Protein AF-A0AAD7RZL6-F1 (afdb_monomer_lite)

Sequence (164 aa):
MNCLVDTVINSALRIVTGCLKPTPVSYLPVLAGIAPASLRRDAATLALARKAQKYDWHILHKATTAPAPPFRLKSRHPYNKVAQEMLQSIPEDLSRDAWLAASWKQMWETAGPSRILRYIQDPGDGLLPGLVRGNPSLVLNEHTSSGCLKLTPVVAAGHSYKGN

Organism: NCBI:txid143900

Secondary structure (DSSP, 8-state):
---HHHHHHHHHHHHHHT-SSPPPTTTHHHHTT---HHHHHHHHHHHHHHHHHH-TTSTTHHHHHSPPPP-S-TT---HHHHHHHHHHHS-TTS-HHHHHHHHHHHHHHHT---TTTTT-S-SSGGG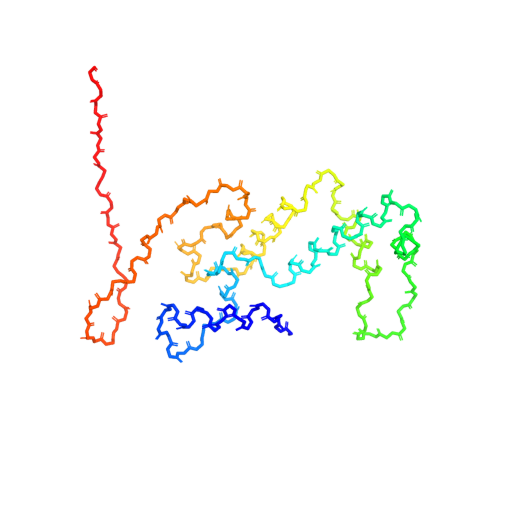SSS---S-S----------------------------

Radius of gyration: 21.59 Å; chains: 1; bounding box: 42×36×67 Å

Foldseek 3Di:
DDDPVLVVLQVVVCVVLVDPDTDDSVCSCLVVLHFDPVLVVLLVLQVVLLVLCVDVPDPCVCLQPPPHDPDPDPPDDDSNVSSNVCPVPPDPPQDSLNVSQVVRLVVVVVVDDDPCCVPPVGSSPVSDPDDPDDDPPVPPDDDDDDDDDDDDDDDDDDDDDDDD

Structure (mmCIF, N/CA/C/O backbone):
data_AF-A0AAD7RZL6-F1
#
_entry.id   AF-A0AAD7RZL6-F1
#
loop_
_atom_site.group_PDB
_atom_site.id
_atom_site.type_symbol
_atom_site.label_atom_id
_atom_site.label_alt_id
_atom_site.label_comp_id
_atom_site.label_asym_id
_atom_site.label_entity_id
_atom_site.label_seq_id
_atom_site.pdbx_PDB_ins_code
_atom_site.Cartn_x
_atom_site.Cartn_y
_atom_site.Cartn_z
_atom_site.occupancy
_atom_site.B_iso_or_equiv
_atom_site.auth_seq_id
_atom_site.auth_comp_id
_atom_site.auth_asym_id
_atom_site.auth_atom_id
_atom_site.pdbx_PDB_model_num
ATOM 1 N N . MET A 1 1 ? -14.435 -6.475 -2.072 1.00 45.94 1 MET A N 1
ATOM 2 C CA . MET A 1 1 ? -13.467 -7.589 -1.936 1.00 45.94 1 MET A CA 1
ATOM 3 C C . MET A 1 1 ? -12.627 -7.357 -0.689 1.00 45.94 1 MET A C 1
ATOM 5 O O . MET A 1 1 ? -11.703 -6.548 -0.729 1.00 45.94 1 MET A O 1
ATOM 9 N N . ASN A 1 2 ? -12.975 -8.022 0.412 1.00 57.00 2 ASN A N 1
ATOM 10 C CA . ASN A 1 2 ? -12.218 -7.953 1.666 1.00 57.00 2 ASN A CA 1
ATOM 11 C C . ASN A 1 2 ? -10.953 -8.799 1.515 1.00 57.00 2 ASN A C 1
ATOM 13 O O . ASN A 1 2 ? -11.018 -9.877 0.922 1.00 57.00 2 ASN A O 1
ATOM 17 N N . CYS A 1 3 ? -9.799 -8.318 1.976 1.00 64.62 3 CYS A N 1
ATOM 18 C CA . CYS A 1 3 ? -8.605 -9.157 1.948 1.00 64.62 3 CYS A CA 1
ATOM 19 C C . CYS A 1 3 ? -8.624 -10.132 3.137 1.00 64.62 3 CYS A C 1
ATOM 21 O O . CYS A 1 3 ? -9.212 -9.831 4.174 1.00 64.62 3 CYS A O 1
ATOM 23 N N . LEU A 1 4 ? -7.995 -11.304 2.998 1.00 76.56 4 LEU A N 1
ATOM 24 C CA . LEU A 1 4 ? -7.967 -12.334 4.052 1.00 76.56 4 LEU A CA 1
ATOM 25 C C . LEU A 1 4 ? -7.409 -11.795 5.382 1.00 76.56 4 LEU A C 1
ATOM 27 O O . LEU A 1 4 ? -7.852 -12.177 6.463 1.00 76.56 4 LEU A O 1
ATOM 31 N N . VAL A 1 5 ? -6.489 -10.833 5.299 1.00 79.31 5 VAL A N 1
ATOM 32 C CA . VAL A 1 5 ? -5.948 -10.122 6.461 1.00 79.31 5 VAL A CA 1
ATOM 33 C C . VAL A 1 5 ? -7.057 -9.377 7.219 1.00 79.31 5 VAL A C 1
ATOM 35 O O . VAL A 1 5 ? -7.132 -9.491 8.437 1.00 79.31 5 VAL A O 1
ATOM 38 N N . ASP A 1 6 ? -7.985 -8.712 6.523 1.00 79.62 6 ASP A N 1
ATOM 39 C CA . ASP A 1 6 ? -9.083 -7.974 7.166 1.00 79.62 6 ASP A CA 1
ATOM 40 C C . ASP A 1 6 ? -10.047 -8.922 7.898 1.00 79.62 6 ASP A C 1
ATOM 42 O O . ASP A 1 6 ? -10.574 -8.580 8.954 1.00 79.62 6 ASP A O 1
ATOM 46 N N . THR A 1 7 ? -10.267 -10.136 7.376 1.00 82.50 7 THR A N 1
ATOM 47 C CA . THR A 1 7 ? -11.137 -11.130 8.033 1.00 82.50 7 THR A CA 1
ATOM 48 C C . THR A 1 7 ? -10.537 -11.673 9.327 1.00 82.50 7 THR A C 1
ATOM 50 O O . THR A 1 7 ? -11.252 -11.843 10.319 1.00 82.50 7 THR A O 1
ATOM 53 N N . VAL A 1 8 ? -9.219 -11.893 9.338 1.00 85.69 8 VAL A N 1
ATOM 54 C CA . VAL A 1 8 ? -8.495 -12.333 10.534 1.00 85.69 8 VAL A CA 1
ATOM 55 C C . VAL A 1 8 ? -8.464 -11.210 11.565 1.00 85.69 8 VAL A C 1
ATOM 57 O O . VAL A 1 8 ? -8.793 -11.448 12.723 1.00 85.69 8 VAL A O 1
ATOM 60 N N . ILE A 1 9 ? -8.175 -9.976 11.142 1.00 83.88 9 ILE A N 1
ATOM 61 C CA . ILE A 1 9 ? -8.173 -8.813 12.036 1.00 83.88 9 ILE A CA 1
ATOM 62 C C . ILE A 1 9 ? -9.561 -8.577 12.639 1.00 83.88 9 ILE A C 1
ATOM 64 O O . ILE A 1 9 ? -9.659 -8.335 13.837 1.00 83.88 9 ILE A O 1
ATOM 68 N N . ASN A 1 10 ? -10.641 -8.685 11.859 1.00 84.12 10 ASN A N 1
ATOM 69 C CA . ASN A 1 10 ? -11.999 -8.550 12.396 1.00 84.12 10 ASN A CA 1
ATOM 70 C C . ASN A 1 10 ? -12.255 -9.578 13.509 1.00 84.12 10 ASN A C 1
ATOM 72 O O . ASN A 1 10 ? -12.767 -9.245 14.574 1.00 84.12 10 ASN A O 1
ATOM 76 N N . SER A 1 11 ? -11.854 -10.828 13.274 1.00 84.06 11 SER A N 1
ATOM 77 C CA . SER A 1 11 ? -12.012 -11.912 14.246 1.00 84.06 11 SER A CA 1
ATOM 78 C C . SER A 1 11 ? -11.179 -11.664 15.507 1.00 84.06 11 SER A C 1
ATOM 80 O O . SER A 1 11 ? -11.700 -11.784 16.612 1.00 84.06 11 SER A O 1
ATOM 82 N N . ALA A 1 12 ? -9.922 -11.239 15.351 1.00 85.19 12 ALA A N 1
ATOM 83 C CA . ALA A 1 12 ? -9.037 -10.905 16.463 1.00 85.19 12 ALA A CA 1
ATOM 84 C C . ALA A 1 12 ? -9.573 -9.728 17.292 1.00 85.19 12 ALA A C 1
ATOM 86 O O . ALA A 1 12 ? -9.656 -9.820 18.514 1.00 85.19 12 ALA A O 1
ATOM 87 N N . LEU A 1 13 ? -10.013 -8.650 16.637 1.00 81.50 13 LEU A N 1
ATOM 88 C CA . LEU A 1 13 ? -10.580 -7.488 17.318 1.00 81.50 13 LEU A CA 1
ATOM 89 C C . LEU A 1 13 ? -11.842 -7.853 18.099 1.00 81.50 13 LEU A C 1
ATOM 91 O O . LEU A 1 13 ? -12.004 -7.369 19.210 1.00 81.50 13 LEU A O 1
ATOM 95 N N . ARG A 1 14 ? -12.706 -8.730 17.572 1.00 82.69 14 ARG A N 1
ATOM 96 C CA . ARG A 1 14 ? -13.891 -9.207 18.308 1.00 82.69 14 ARG A CA 1
ATOM 97 C C . ARG A 1 14 ? -13.531 -9.957 19.586 1.00 82.69 14 ARG A C 1
ATOM 99 O O . ARG A 1 14 ? -14.228 -9.786 20.580 1.00 82.69 14 ARG A O 1
ATOM 106 N N . ILE A 1 15 ? -12.473 -10.769 19.552 1.00 83.75 15 ILE A N 1
ATOM 107 C CA . ILE A 1 15 ? -11.984 -11.493 20.732 1.00 83.75 15 ILE A CA 1
ATOM 108 C C . ILE A 1 15 ? -11.458 -10.494 21.766 1.00 83.75 15 ILE A C 1
ATOM 110 O O . ILE A 1 15 ? -11.881 -10.534 22.914 1.00 83.75 15 ILE A O 1
ATOM 114 N N . VAL A 1 16 ? -10.594 -9.563 21.348 1.00 81.81 16 VAL A N 1
ATOM 115 C CA . VAL A 1 16 ? -9.961 -8.587 22.250 1.00 81.81 16 VAL A CA 1
ATOM 116 C C . VAL A 1 16 ? -10.983 -7.643 22.884 1.00 81.81 16 VAL A C 1
ATOM 118 O O . VAL A 1 16 ? -10.888 -7.339 24.066 1.00 81.81 16 VAL A O 1
ATOM 121 N N . THR A 1 17 ? -11.971 -7.172 22.123 1.00 78.44 17 THR A N 1
ATOM 122 C CA . THR A 1 17 ? -12.956 -6.202 22.625 1.00 78.44 17 THR A CA 1
ATOM 123 C C . THR A 1 17 ? -14.192 -6.845 23.251 1.00 78.44 17 THR A C 1
ATOM 125 O O . THR A 1 17 ? -15.087 -6.122 23.688 1.00 78.44 17 THR A O 1
ATOM 128 N N . GLY A 1 18 ? -14.305 -8.180 23.239 1.00 79.44 18 GLY A N 1
ATOM 129 C CA . GLY A 1 18 ? -15.506 -8.895 23.683 1.00 79.44 18 GLY A CA 1
ATOM 130 C C . GLY A 1 18 ? -16.775 -8.531 22.896 1.00 79.44 18 GLY A C 1
ATOM 131 O O . GLY A 1 18 ? -17.893 -8.712 23.381 1.00 79.44 18 GLY A O 1
ATOM 132 N N . CYS A 1 19 ? -16.640 -7.967 21.690 1.00 73.56 19 CYS A N 1
ATOM 133 C CA . CYS A 1 19 ? -17.780 -7.449 20.941 1.00 73.56 19 CYS A CA 1
ATOM 134 C C . CYS A 1 19 ? -18.608 -8.576 20.304 1.00 73.56 19 CYS A C 1
ATOM 136 O O . CYS A 1 19 ? -18.180 -9.261 19.370 1.00 73.56 19 CYS A O 1
ATOM 138 N N . LEU A 1 20 ? -19.867 -8.687 20.741 1.00 67.00 20 LEU A N 1
ATOM 139 C CA . LEU A 1 20 ? -20.870 -9.568 20.130 1.00 67.00 20 LEU A CA 1
ATOM 140 C C . LEU A 1 20 ? -21.163 -9.185 18.668 1.00 67.00 20 LEU A C 1
ATOM 142 O O . LEU A 1 20 ? -21.378 -10.065 17.832 1.00 67.00 20 LEU A O 1
ATOM 146 N N . LYS A 1 21 ? -21.130 -7.885 18.340 1.00 71.31 21 LYS A N 1
ATOM 147 C CA . LYS A 1 21 ? -21.339 -7.368 16.978 1.00 71.31 21 LYS A CA 1
ATOM 148 C C . LYS A 1 21 ? -20.008 -7.204 16.232 1.00 71.31 21 LYS A C 1
ATOM 150 O O . LYS A 1 21 ? -19.035 -6.759 16.837 1.00 71.31 21 LYS A O 1
ATOM 155 N N . PRO A 1 22 ? -19.957 -7.533 14.927 1.00 68.94 22 PRO A N 1
ATOM 156 C CA . PRO A 1 22 ? -18.760 -7.320 14.123 1.00 68.94 22 PRO A CA 1
ATOM 157 C C . PRO A 1 22 ? -18.425 -5.828 14.044 1.00 68.94 22 PRO A C 1
ATOM 159 O O . PRO A 1 22 ? -19.324 -4.987 13.948 1.00 68.94 22 PRO A O 1
ATOM 162 N N . THR A 1 23 ? -17.134 -5.500 14.078 1.00 71.56 23 THR A N 1
ATOM 163 C CA . THR A 1 23 ? -16.682 -4.118 13.916 1.00 71.56 23 THR A CA 1
ATOM 164 C C . THR A 1 23 ? -16.982 -3.637 12.490 1.00 71.56 23 THR A C 1
ATOM 166 O O . THR A 1 23 ? -16.882 -4.418 11.536 1.00 71.56 23 THR A O 1
ATOM 169 N N . PRO A 1 24 ? -17.376 -2.363 12.299 1.00 76.06 24 PRO A N 1
ATOM 170 C CA . PRO A 1 24 ? -17.578 -1.814 10.965 1.00 76.06 24 PRO A CA 1
ATOM 171 C C . PRO A 1 24 ? -16.288 -1.916 10.146 1.00 76.06 24 PRO A C 1
ATOM 173 O O . PRO A 1 24 ? -15.240 -1.414 10.555 1.00 76.06 24 PRO A O 1
ATOM 176 N N . VAL A 1 25 ? -16.370 -2.543 8.970 1.00 75.94 25 VAL A N 1
ATOM 177 C CA . VAL A 1 25 ? -15.205 -2.844 8.114 1.00 75.94 25 VAL A CA 1
ATOM 178 C C . VAL A 1 25 ? -14.442 -1.578 7.706 1.00 75.94 25 VAL A C 1
ATOM 180 O O . VAL A 1 25 ? -13.229 -1.619 7.540 1.00 75.94 25 VAL A O 1
ATOM 183 N N . SER A 1 26 ? -15.125 -0.435 7.606 1.00 76.38 26 SER A N 1
ATOM 184 C CA . SER A 1 26 ? -14.517 0.861 7.283 1.00 76.38 26 SER A CA 1
ATOM 185 C C . SER A 1 26 ? -13.525 1.360 8.338 1.00 76.38 26 SER A C 1
ATOM 187 O O . SER A 1 26 ? -12.601 2.091 8.000 1.00 76.38 26 SER A O 1
ATOM 189 N N . TYR A 1 27 ? -13.700 0.981 9.606 1.00 78.00 27 TYR A N 1
ATOM 190 C CA . TYR A 1 27 ? -12.858 1.445 10.716 1.00 78.00 27 TYR A CA 1
ATOM 191 C C . TYR A 1 27 ? -11.780 0.448 11.112 1.00 78.00 27 TYR A C 1
ATOM 193 O O . TYR A 1 27 ? -10.839 0.796 11.818 1.00 78.00 27 TYR A O 1
ATOM 201 N N . LEU A 1 28 ? -11.899 -0.782 10.627 1.00 79.94 28 LEU A N 1
ATOM 202 C CA . LEU A 1 28 ? -11.003 -1.876 10.948 1.00 79.94 28 LEU A CA 1
ATOM 203 C C . LEU A 1 28 ? -9.522 -1.554 10.649 1.00 79.94 28 LEU A C 1
ATOM 205 O O . LEU A 1 28 ? -8.711 -1.782 11.544 1.00 79.94 28 LEU A O 1
ATOM 209 N N . PRO A 1 29 ? -9.143 -0.964 9.493 1.00 81.19 29 PRO A N 1
ATOM 210 C CA . PRO A 1 29 ? -7.741 -0.630 9.221 1.00 81.19 29 PRO A CA 1
ATOM 211 C C . PRO A 1 29 ? -7.174 0.371 10.237 1.00 81.19 29 PRO A C 1
ATOM 213 O O . PRO A 1 29 ? -6.074 0.202 10.752 1.00 81.19 29 PRO A O 1
ATOM 216 N N . VAL A 1 30 ? -7.973 1.376 10.594 1.00 82.88 30 VAL A N 1
ATOM 217 C CA . VAL A 1 30 ? -7.578 2.452 11.510 1.00 82.88 30 VAL A CA 1
ATOM 218 C C . VAL A 1 30 ? -7.442 1.947 12.942 1.00 82.88 30 VAL A C 1
ATOM 220 O O . VAL A 1 30 ? -6.463 2.259 13.608 1.00 82.88 30 VAL A O 1
ATOM 223 N N . LEU A 1 31 ? -8.377 1.112 13.402 1.00 80.00 31 LEU A N 1
ATOM 224 C CA . LEU A 1 31 ? -8.305 0.500 14.732 1.00 80.00 31 LEU A CA 1
ATOM 225 C C . LEU A 1 31 ? -7.149 -0.499 14.857 1.00 80.00 31 LEU A C 1
ATOM 227 O O . LEU A 1 31 ? -6.602 -0.668 15.940 1.00 80.00 31 LEU A O 1
ATOM 231 N N . ALA A 1 32 ? -6.787 -1.162 13.760 1.00 79.94 32 ALA A N 1
ATOM 232 C CA . ALA A 1 32 ? -5.670 -2.097 13.723 1.00 79.94 32 ALA A CA 1
ATOM 233 C C . ALA A 1 32 ? -4.308 -1.417 13.506 1.00 79.94 32 ALA A C 1
ATOM 235 O O . ALA A 1 32 ? -3.290 -2.100 13.574 1.00 79.94 32 ALA A O 1
ATOM 236 N N . GLY A 1 33 ? -4.275 -0.113 13.204 1.00 81.25 33 GLY A N 1
ATOM 237 C CA . GLY A 1 33 ? -3.042 0.592 12.839 1.00 81.25 33 GLY A CA 1
ATOM 238 C C . GLY A 1 33 ? -2.423 0.099 11.526 1.00 81.25 33 GLY A C 1
ATOM 239 O O . GLY A 1 33 ? -1.217 0.195 11.330 1.00 81.25 33 GLY A O 1
ATOM 240 N N . ILE A 1 34 ? -3.232 -0.460 10.621 1.00 84.75 34 ILE A N 1
ATOM 241 C CA . ILE A 1 34 ? -2.776 -1.011 9.340 1.00 84.75 34 ILE A CA 1
ATOM 242 C C . ILE A 1 34 ? -3.442 -0.247 8.199 1.00 84.75 34 ILE A C 1
ATOM 244 O O . ILE A 1 34 ? -4.653 -0.033 8.204 1.00 84.75 34 ILE A O 1
ATOM 248 N N . ALA A 1 35 ? -2.670 0.098 7.167 1.00 86.62 35 ALA A N 1
ATOM 249 C CA . ALA A 1 35 ? -3.210 0.781 5.999 1.00 86.62 35 ALA A CA 1
ATOM 250 C C . ALA A 1 35 ? -4.343 -0.027 5.314 1.00 86.62 35 ALA A C 1
ATOM 252 O O . ALA A 1 35 ? -4.311 -1.268 5.278 1.00 86.62 35 ALA A O 1
ATOM 253 N N . PRO A 1 36 ? -5.340 0.649 4.713 1.00 88.00 36 PRO A N 1
ATOM 254 C CA . PRO A 1 36 ? -6.400 0.020 3.937 1.00 88.00 36 PRO A CA 1
ATOM 255 C C . PRO A 1 36 ? -5.882 -0.973 2.892 1.00 88.00 36 PRO A C 1
ATOM 257 O O . PRO A 1 36 ? -4.808 -0.809 2.311 1.00 88.00 36 PRO A O 1
ATOM 260 N N . ALA A 1 37 ? -6.672 -2.013 2.617 1.00 87.12 37 ALA A N 1
ATOM 261 C CA . ALA A 1 37 ? -6.273 -3.091 1.714 1.00 87.12 37 ALA A CA 1
ATOM 262 C C . ALA A 1 37 ? -5.947 -2.619 0.286 1.00 87.12 37 ALA A C 1
ATOM 264 O O . ALA A 1 37 ? -5.094 -3.222 -0.359 1.00 87.12 37 ALA A O 1
ATOM 265 N N . SER A 1 38 ? -6.606 -1.567 -0.212 1.00 88.19 38 SER A N 1
ATOM 266 C CA . SER A 1 38 ? -6.267 -0.935 -1.496 1.00 88.19 38 SER A CA 1
ATOM 267 C C . SER A 1 38 ? -4.844 -0.381 -1.468 1.00 88.19 38 SER A C 1
ATOM 269 O O . SER A 1 38 ? -3.994 -0.875 -2.200 1.00 88.19 38 SER A O 1
ATOM 271 N N . LEU A 1 39 ? -4.557 0.519 -0.526 1.00 89.69 39 LEU A N 1
ATOM 272 C CA . LEU A 1 39 ? -3.249 1.160 -0.387 1.00 89.69 39 LEU A CA 1
ATOM 273 C C . LEU A 1 39 ? -2.114 0.156 -0.151 1.00 89.69 39 LEU A C 1
ATOM 275 O O . LEU A 1 39 ? -1.016 0.323 -0.674 1.00 89.69 39 LEU A O 1
ATOM 279 N N . ARG A 1 40 ? -2.370 -0.939 0.577 1.00 89.31 40 ARG A N 1
ATOM 280 C CA . ARG A 1 40 ? -1.382 -2.020 0.742 1.00 89.31 40 ARG A CA 1
ATOM 281 C C . ARG A 1 40 ? -1.056 -2.738 -0.568 1.00 89.31 40 ARG A C 1
ATOM 283 O O . ARG A 1 40 ? 0.108 -3.050 -0.812 1.00 89.31 40 ARG A O 1
ATOM 290 N N . ARG A 1 41 ? -2.063 -3.024 -1.401 1.00 89.94 41 ARG A N 1
ATOM 291 C CA . ARG A 1 41 ? -1.845 -3.638 -2.725 1.00 89.94 41 ARG A CA 1
ATOM 292 C C . ARG A 1 41 ? -1.085 -2.689 -3.637 1.00 89.94 41 ARG A C 1
ATOM 294 O O . ARG A 1 41 ? -0.185 -3.124 -4.348 1.00 89.94 41 ARG A O 1
ATOM 301 N N . ASP A 1 42 ? -1.409 -1.412 -3.558 1.00 91.31 42 ASP A N 1
ATOM 302 C CA . ASP A 1 42 ? -0.777 -0.356 -4.331 1.00 91.31 42 ASP A CA 1
ATOM 303 C C . ASP A 1 42 ? 0.701 -0.190 -3.944 1.00 91.31 42 ASP A C 1
ATOM 305 O O . ASP A 1 42 ? 1.577 -0.249 -4.804 1.00 91.31 42 ASP A O 1
ATOM 309 N N . ALA A 1 43 ? 1.015 -0.153 -2.646 1.00 90.81 43 ALA A N 1
ATOM 310 C CA . ALA A 1 43 ? 2.396 -0.123 -2.157 1.00 90.81 43 ALA A CA 1
ATOM 311 C C . ALA A 1 43 ? 3.208 -1.361 -2.580 1.00 90.81 43 ALA A C 1
ATOM 313 O O . ALA A 1 43 ? 4.383 -1.246 -2.936 1.00 90.81 43 ALA A O 1
ATOM 314 N N . ALA A 1 44 ? 2.597 -2.551 -2.558 1.00 91.12 44 ALA A N 1
ATOM 315 C CA . ALA A 1 44 ? 3.238 -3.775 -3.037 1.00 91.12 44 ALA A CA 1
ATOM 316 C C . ALA A 1 44 ? 3.476 -3.738 -4.557 1.00 91.12 44 ALA A C 1
ATOM 318 O O . ALA A 1 44 ? 4.538 -4.146 -5.028 1.00 91.12 44 ALA A O 1
ATOM 319 N N . THR A 1 45 ? 2.511 -3.208 -5.311 1.00 92.06 45 THR A N 1
ATOM 320 C CA . THR A 1 45 ? 2.593 -3.020 -6.766 1.00 92.06 45 THR A CA 1
ATOM 321 C C . THR A 1 45 ? 3.725 -2.064 -7.118 1.00 92.06 45 THR A C 1
ATOM 323 O O . THR A 1 45 ? 4.538 -2.396 -7.976 1.00 92.06 45 THR A O 1
ATOM 326 N N . LEU A 1 46 ? 3.842 -0.941 -6.407 1.00 92.25 46 LEU A N 1
ATOM 327 C CA . LEU A 1 46 ? 4.919 0.035 -6.550 1.00 92.25 46 LEU A CA 1
ATOM 328 C C . LEU A 1 46 ? 6.290 -0.586 -6.273 1.00 92.25 46 LEU A C 1
ATOM 330 O O . LEU A 1 46 ? 7.208 -0.438 -7.079 1.00 92.25 46 LEU A O 1
ATOM 334 N N . ALA A 1 47 ? 6.440 -1.315 -5.164 1.00 91.69 47 ALA A N 1
ATOM 335 C CA . ALA A 1 47 ? 7.707 -1.960 -4.819 1.00 91.69 47 ALA A CA 1
ATOM 336 C C . ALA A 1 47 ? 8.139 -2.971 -5.894 1.00 91.69 47 ALA A C 1
ATOM 338 O O . ALA A 1 47 ? 9.302 -3.011 -6.304 1.00 91.69 47 ALA A O 1
ATOM 339 N N . LEU A 1 48 ? 7.186 -3.764 -6.382 1.00 92.50 48 LEU A N 1
ATOM 340 C CA . LEU A 1 48 ? 7.414 -4.738 -7.440 1.00 92.50 48 LEU A CA 1
ATOM 341 C C . LEU A 1 48 ? 7.691 -4.060 -8.792 1.00 92.50 48 LEU A C 1
ATOM 343 O O . LEU A 1 48 ? 8.577 -4.512 -9.512 1.00 92.50 48 LEU A O 1
ATOM 347 N N . ALA A 1 49 ? 7.015 -2.952 -9.108 1.00 92.31 49 ALA A N 1
ATOM 348 C CA . ALA A 1 49 ? 7.239 -2.165 -10.320 1.00 92.31 49 ALA A CA 1
ATOM 349 C C . ALA A 1 49 ? 8.636 -1.538 -10.349 1.00 92.31 49 ALA A C 1
ATOM 351 O O . ALA A 1 49 ? 9.359 -1.730 -11.322 1.00 92.31 49 ALA A O 1
ATOM 352 N N . ARG A 1 50 ? 9.063 -0.890 -9.258 1.00 91.75 50 ARG A N 1
ATOM 353 C CA . ARG A 1 50 ? 10.418 -0.326 -9.137 1.00 91.75 50 ARG A CA 1
ATOM 354 C C . ARG A 1 50 ? 11.495 -1.400 -9.251 1.00 91.75 50 ARG A C 1
ATOM 356 O O . ARG A 1 50 ? 12.501 -1.208 -9.927 1.00 91.75 50 ARG A O 1
ATOM 363 N N . LYS A 1 51 ? 11.280 -2.567 -8.631 1.00 91.56 51 LYS A N 1
ATOM 364 C CA . LYS A 1 51 ? 12.200 -3.705 -8.766 1.00 91.56 51 LYS A CA 1
ATOM 365 C C . LYS A 1 51 ? 12.253 -4.216 -10.208 1.00 91.56 51 LYS A C 1
ATOM 367 O O . LYS A 1 51 ? 13.337 -4.498 -10.702 1.00 91.56 51 LYS A O 1
ATOM 372 N N . ALA A 1 52 ? 11.106 -4.323 -10.873 1.00 92.25 52 ALA A N 1
ATOM 373 C CA . ALA A 1 52 ? 11.034 -4.757 -12.262 1.00 92.25 52 ALA A CA 1
ATOM 374 C C . ALA A 1 52 ? 11.704 -3.761 -13.221 1.00 92.25 52 ALA A C 1
ATOM 376 O O . ALA A 1 52 ? 12.357 -4.208 -14.150 1.00 92.25 52 ALA A O 1
ATOM 377 N N . GLN A 1 53 ? 11.576 -2.453 -12.978 1.00 90.38 53 GLN A N 1
ATOM 378 C CA . GLN A 1 53 ? 12.209 -1.389 -13.769 1.00 90.38 53 GLN A CA 1
ATOM 379 C C . GLN A 1 53 ? 13.729 -1.334 -13.564 1.00 90.38 53 GLN A C 1
ATOM 381 O O . GLN A 1 53 ? 14.468 -1.063 -14.499 1.00 90.38 53 GLN A O 1
ATOM 386 N N . LYS A 1 54 ? 14.207 -1.611 -12.344 1.00 90.94 54 LYS A N 1
ATOM 387 C CA . LYS A 1 54 ? 15.637 -1.566 -12.011 1.00 90.94 54 LYS A CA 1
ATOM 388 C C . LYS A 1 54 ? 16.450 -2.705 -12.636 1.00 90.94 54 LYS A C 1
ATOM 390 O O . LYS A 1 54 ? 17.655 -2.557 -12.823 1.00 90.94 54 LYS A O 1
ATOM 395 N N . TYR A 1 55 ? 15.831 -3.861 -12.875 1.00 92.69 55 TYR A N 1
ATOM 396 C CA . TYR A 1 55 ? 16.530 -5.073 -13.297 1.00 92.69 55 TYR A CA 1
ATOM 397 C C . TYR A 1 55 ? 15.993 -5.597 -14.629 1.00 92.69 55 TYR A C 1
ATOM 399 O O . TYR A 1 55 ? 14.927 -6.210 -14.670 1.00 92.69 55 TYR A O 1
ATOM 407 N N . ASP A 1 56 ? 16.794 -5.477 -15.687 1.00 89.94 56 ASP A N 1
ATOM 408 C CA . ASP A 1 56 ? 16.419 -5.920 -17.038 1.00 89.94 56 ASP A CA 1
ATOM 409 C C . ASP A 1 56 ? 16.105 -7.420 -17.142 1.00 89.94 56 ASP A C 1
ATOM 411 O O . ASP A 1 56 ? 15.300 -7.842 -17.976 1.00 89.94 56 ASP A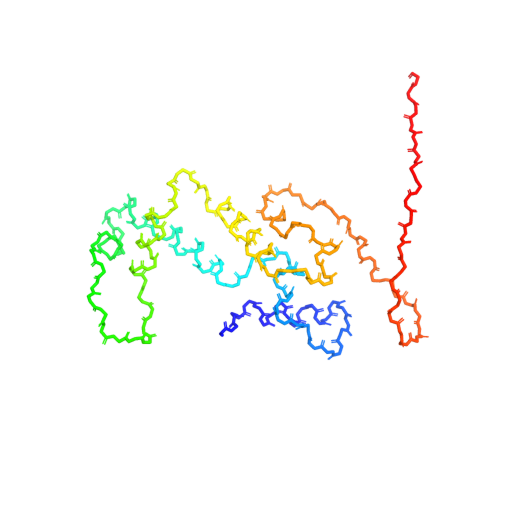 O 1
ATOM 415 N N . TRP A 1 57 ? 16.725 -8.236 -16.284 1.00 92.06 57 TRP A N 1
ATOM 416 C CA . TRP A 1 57 ? 16.513 -9.685 -16.220 1.00 92.06 57 TRP A CA 1
ATOM 417 C C . TRP A 1 57 ? 15.209 -10.077 -15.513 1.00 92.06 57 TRP A C 1
ATOM 419 O O . TRP A 1 57 ? 14.821 -11.247 -15.528 1.00 92.06 57 TRP A O 1
ATOM 429 N N . HIS A 1 58 ? 14.523 -9.132 -14.867 1.00 92.69 58 HIS A N 1
ATOM 430 C CA . HIS A 1 58 ? 13.291 -9.422 -14.152 1.00 92.69 58 HIS A CA 1
ATOM 431 C C . HIS A 1 58 ? 12.187 -9.830 -15.136 1.00 92.69 58 HIS A C 1
ATOM 433 O O . HIS A 1 58 ? 11.951 -9.164 -16.141 1.00 92.69 58 HIS A O 1
ATOM 439 N N . ILE A 1 59 ? 11.441 -10.892 -14.816 1.00 91.69 59 ILE A N 1
ATOM 440 C CA . ILE A 1 59 ? 10.384 -11.448 -15.687 1.00 91.69 59 ILE A CA 1
ATOM 441 C C . ILE A 1 59 ? 9.358 -10.376 -16.087 1.00 91.69 59 ILE A C 1
ATOM 443 O O . ILE A 1 59 ? 8.842 -10.368 -17.203 1.00 91.69 59 ILE A O 1
ATOM 447 N N . LEU A 1 60 ? 9.085 -9.444 -15.173 1.00 91.50 60 LEU A N 1
ATOM 448 C CA . LEU A 1 60 ? 8.120 -8.368 -15.385 1.00 91.50 60 LEU A CA 1
ATOM 449 C C . LEU A 1 60 ? 8.718 -7.105 -16.011 1.00 91.50 60 LEU A C 1
ATOM 451 O O . LEU A 1 60 ? 7.954 -6.195 -16.296 1.00 91.50 60 LEU A O 1
ATOM 455 N N . HIS A 1 61 ? 10.028 -7.036 -16.276 1.00 91.69 61 HIS A N 1
ATOM 456 C CA . HIS A 1 61 ? 10.661 -5.836 -16.834 1.00 91.69 61 HIS A CA 1
ATOM 457 C C . HIS A 1 61 ? 9.978 -5.398 -18.137 1.00 91.69 61 HIS A C 1
ATOM 459 O O . HIS A 1 61 ? 9.485 -4.279 -18.246 1.00 91.69 61 HIS A O 1
ATOM 465 N N . LYS A 1 62 ? 9.803 -6.327 -19.086 1.00 88.56 62 LYS A N 1
ATOM 466 C CA . LYS A 1 62 ? 9.091 -6.046 -20.344 1.00 88.56 62 LYS A CA 1
ATOM 467 C C . LYS A 1 62 ? 7.636 -5.633 -20.121 1.00 88.56 62 LYS A C 1
ATOM 469 O O . LYS A 1 62 ? 7.133 -4.793 -20.851 1.00 88.56 62 LYS A O 1
ATOM 474 N N . ALA A 1 63 ? 6.959 -6.221 -19.137 1.00 86.50 63 ALA A N 1
ATOM 475 C CA . ALA A 1 63 ? 5.558 -5.923 -18.848 1.00 86.50 63 ALA A CA 1
ATOM 476 C C . ALA A 1 63 ? 5.374 -4.539 -18.199 1.00 86.50 63 ALA A C 1
ATOM 478 O O . ALA A 1 63 ? 4.366 -3.882 -18.446 1.00 86.50 63 ALA A O 1
ATOM 479 N N . THR A 1 64 ? 6.346 -4.096 -17.401 1.00 88.00 64 THR A N 1
ATOM 480 C CA . THR A 1 64 ? 6.350 -2.785 -16.744 1.00 88.00 64 THR A CA 1
ATOM 481 C C . THR A 1 64 ? 6.787 -1.675 -17.703 1.00 88.00 64 THR A C 1
ATOM 483 O O . THR A 1 64 ? 6.149 -0.625 -17.746 1.00 88.00 64 THR A O 1
ATOM 486 N N . THR A 1 65 ? 7.827 -1.912 -18.507 1.00 86.00 65 THR A N 1
ATOM 487 C CA . THR A 1 65 ? 8.433 -0.896 -19.385 1.00 86.00 65 THR A CA 1
ATOM 488 C C . THR A 1 65 ? 7.701 -0.743 -20.723 1.00 86.00 65 THR A C 1
ATOM 490 O O . THR A 1 65 ? 7.621 0.362 -21.255 1.00 86.00 65 THR A O 1
ATOM 493 N N . ALA A 1 66 ? 7.143 -1.820 -21.290 1.00 86.12 66 ALA A N 1
ATOM 494 C CA . ALA A 1 66 ? 6.421 -1.738 -22.562 1.00 86.12 66 ALA A CA 1
ATOM 495 C C . ALA A 1 66 ? 5.014 -1.146 -22.372 1.00 86.12 66 ALA A C 1
ATOM 497 O O . ALA A 1 66 ? 4.353 -1.476 -21.385 1.00 86.12 66 ALA A O 1
ATOM 498 N N . PRO A 1 67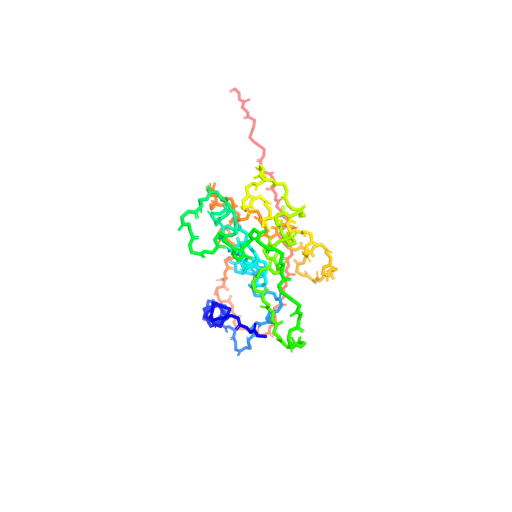 ? 4.505 -0.335 -23.319 1.00 81.25 67 PRO A N 1
ATOM 499 C CA . PRO A 1 67 ? 3.188 0.286 -23.199 1.00 81.25 67 PRO A CA 1
ATOM 500 C C . PRO A 1 67 ? 2.095 -0.760 -22.961 1.00 81.25 67 PRO A C 1
ATOM 502 O O . PRO A 1 67 ? 2.105 -1.843 -23.557 1.00 81.25 67 PRO A O 1
ATOM 505 N N . ALA A 1 68 ? 1.154 -0.441 -22.068 1.00 78.38 68 ALA A N 1
ATOM 506 C CA . ALA A 1 68 ? 0.068 -1.349 -21.732 1.00 78.38 68 ALA A CA 1
ATOM 507 C C . ALA A 1 68 ? -0.706 -1.780 -22.998 1.00 78.38 68 ALA A C 1
ATOM 509 O O . ALA A 1 68 ? -1.078 -0.933 -23.815 1.00 78.38 68 ALA A O 1
ATOM 510 N N . PRO A 1 69 ? -0.978 -3.087 -23.178 1.00 77.19 69 PRO A N 1
ATOM 511 C CA . PRO A 1 69 ? -1.731 -3.562 -24.330 1.00 77.19 69 PRO A CA 1
ATOM 512 C C . PRO A 1 69 ? -3.165 -3.006 -24.309 1.00 77.19 69 PRO A C 1
ATOM 514 O O . PRO A 1 69 ? -3.719 -2.780 -23.226 1.00 77.19 69 PRO A O 1
ATOM 517 N N . PRO A 1 70 ? -3.805 -2.832 -25.481 1.00 76.62 70 PRO A N 1
ATOM 518 C CA . PRO A 1 70 ? -5.172 -2.332 -25.554 1.00 76.62 70 PRO A CA 1
ATOM 519 C C . PRO A 1 70 ? -6.128 -3.229 -24.756 1.00 76.62 70 PRO A C 1
ATOM 521 O O . PRO A 1 70 ? -6.026 -4.462 -24.775 1.00 76.62 70 PRO A O 1
ATOM 524 N N . PHE A 1 71 ? -7.049 -2.594 -24.026 1.00 70.94 71 PHE A N 1
ATOM 525 C CA . PHE A 1 71 ? -7.987 -3.265 -23.126 1.00 70.94 71 PHE A CA 1
ATOM 526 C C . PHE A 1 71 ? -8.788 -4.338 -23.863 1.00 70.94 71 PHE A C 1
ATOM 528 O O . PHE A 1 71 ? -9.613 -4.035 -24.719 1.00 70.94 71 PHE A O 1
ATOM 535 N N . ARG A 1 72 ? -8.589 -5.604 -23.479 1.00 70.31 72 ARG A N 1
ATOM 536 C CA . ARG A 1 72 ? -9.345 -6.722 -24.057 1.00 70.31 72 ARG A CA 1
ATOM 537 C C . ARG A 1 72 ? -10.712 -6.926 -23.377 1.00 70.31 72 ARG A C 1
ATOM 539 O O . ARG A 1 72 ? -11.619 -7.427 -24.026 1.00 70.31 72 ARG A O 1
ATOM 546 N N . LEU A 1 73 ? -10.879 -6.524 -22.101 1.00 82.50 73 LEU A N 1
ATOM 547 C CA . LEU A 1 73 ? -12.119 -6.651 -21.301 1.00 82.50 73 LEU A CA 1
ATOM 548 C C . LEU A 1 73 ? -12.203 -5.593 -20.179 1.00 82.50 73 LEU A C 1
ATOM 550 O O . LEU A 1 73 ? -11.226 -5.398 -19.460 1.00 82.50 73 LEU A O 1
ATOM 554 N N . LYS A 1 74 ? -13.386 -4.990 -19.962 1.00 79.50 74 LYS A N 1
ATOM 555 C CA . LYS A 1 74 ? -13.626 -3.943 -18.936 1.00 79.50 74 LYS A CA 1
ATOM 556 C C . LYS A 1 74 ? -13.430 -4.414 -17.487 1.00 79.50 74 LYS A C 1
ATOM 558 O O . LYS A 1 74 ? -13.081 -3.611 -16.634 1.00 79.50 74 LYS A O 1
ATOM 563 N N . SER A 1 75 ? -13.662 -5.697 -17.206 1.00 82.06 75 SER A N 1
ATOM 564 C CA . SER A 1 75 ? -13.546 -6.272 -15.856 1.00 82.06 75 SER A CA 1
ATOM 565 C C . SER A 1 75 ? -12.112 -6.602 -15.443 1.00 82.06 75 SER A C 1
ATOM 567 O O . SER A 1 75 ? -11.856 -6.875 -14.272 1.00 82.06 75 SER A O 1
ATOM 569 N N . ARG A 1 76 ? -11.170 -6.640 -16.394 1.00 80.56 76 ARG A N 1
ATOM 570 C CA . ARG A 1 76 ? -9.780 -6.982 -16.096 1.00 80.56 76 ARG A CA 1
ATOM 571 C C . ARG A 1 76 ? -9.042 -5.738 -15.618 1.00 80.56 76 ARG A C 1
ATOM 573 O O . ARG A 1 76 ? -9.053 -4.716 -16.292 1.00 80.56 76 ARG A O 1
ATOM 580 N N . HIS A 1 77 ? -8.341 -5.870 -14.498 1.00 78.44 77 HIS A N 1
ATOM 581 C CA . HIS A 1 77 ? -7.431 -4.857 -13.968 1.00 78.44 77 HIS A CA 1
ATOM 582 C C . HIS A 1 77 ? -5.988 -5.323 -14.212 1.00 78.44 77 HIS A C 1
ATOM 584 O O . HIS A 1 77 ? -5.432 -6.038 -13.376 1.00 78.44 77 HIS A O 1
ATOM 590 N N . PRO A 1 78 ? -5.402 -5.042 -15.393 1.00 85.00 78 PRO A N 1
ATOM 591 C CA . PRO A 1 78 ? -4.057 -5.503 -15.711 1.00 85.00 78 PRO A CA 1
ATOM 592 C C . PRO A 1 78 ? -3.017 -4.781 -14.850 1.00 85.00 78 PRO A C 1
ATOM 594 O O . PRO A 1 78 ? -3.071 -3.561 -14.697 1.00 85.00 78 PRO A O 1
ATOM 597 N N . TYR A 1 79 ? -2.034 -5.538 -14.361 1.00 87.69 79 TYR A N 1
ATOM 598 C CA . TYR A 1 79 ? -0.906 -5.023 -13.580 1.00 87.69 79 TYR A CA 1
ATOM 599 C C . TYR A 1 79 ? -0.178 -3.867 -14.290 1.00 87.69 79 TYR A C 1
ATOM 601 O O . TYR A 1 79 ? 0.055 -2.832 -13.675 1.00 87.69 79 TYR A O 1
ATOM 609 N N . ASN A 1 80 ? 0.110 -4.013 -15.591 1.00 88.19 8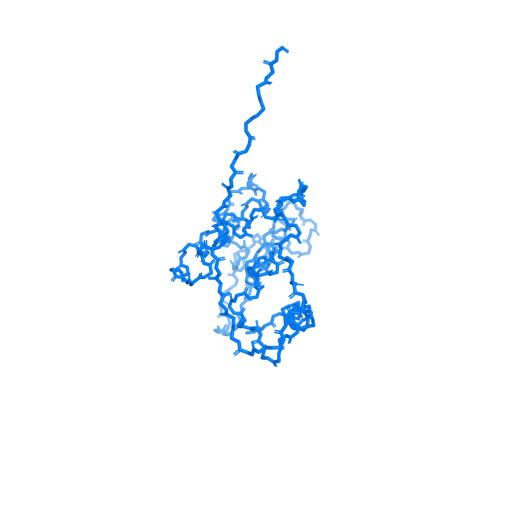0 ASN A N 1
ATOM 610 C CA . ASN A 1 80 ? 0.945 -3.070 -16.348 1.00 88.19 80 ASN A CA 1
ATOM 611 C C . ASN A 1 80 ? 0.427 -1.630 -16.284 1.00 88.19 80 ASN A C 1
ATOM 613 O O . ASN A 1 80 ? 1.213 -0.710 -16.101 1.00 88.19 80 ASN A O 1
ATOM 617 N N . LYS A 1 81 ? -0.894 -1.440 -16.396 1.00 87.50 81 LYS A N 1
ATOM 618 C CA . LYS A 1 81 ? -1.499 -0.104 -16.381 1.00 87.50 81 LYS A CA 1
ATOM 619 C C . LYS A 1 81 ? -1.288 0.579 -15.029 1.00 87.50 81 LYS A C 1
ATOM 621 O O . LYS A 1 81 ? -0.775 1.688 -14.983 1.00 87.50 81 LYS A O 1
ATOM 626 N N . VAL A 1 82 ? -1.630 -0.117 -13.945 1.00 89.19 82 VAL A N 1
ATOM 627 C CA . VAL A 1 82 ? -1.499 0.411 -12.579 1.00 89.19 82 VAL A CA 1
ATOM 628 C C . VAL A 1 82 ? -0.030 0.675 -12.243 1.00 89.19 82 VAL A C 1
ATOM 630 O O . VAL A 1 82 ? 0.303 1.718 -11.692 1.00 89.19 82 VAL A O 1
ATOM 633 N N . ALA A 1 83 ? 0.867 -0.241 -12.618 1.00 90.50 83 ALA A N 1
ATOM 634 C CA . ALA A 1 83 ? 2.300 -0.084 -12.395 1.00 90.50 83 ALA A CA 1
ATOM 635 C C . ALA A 1 83 ? 2.874 1.140 -13.129 1.00 90.50 83 ALA A C 1
ATOM 637 O O . ALA A 1 83 ? 3.638 1.897 -12.538 1.00 90.50 83 ALA A O 1
ATOM 638 N N . GLN A 1 84 ? 2.483 1.360 -14.387 1.00 90.06 84 GLN A N 1
ATOM 639 C CA . GLN A 1 84 ? 2.922 2.515 -15.176 1.00 90.06 84 GLN A CA 1
ATOM 640 C C . GLN A 1 84 ? 2.402 3.833 -14.612 1.00 90.06 84 GLN A C 1
ATOM 642 O O . GLN A 1 84 ? 3.179 4.767 -14.445 1.00 90.06 84 GLN A O 1
ATOM 647 N N . GLU A 1 85 ? 1.117 3.892 -14.264 1.00 90.25 85 GLU A N 1
ATOM 648 C CA . GLU A 1 85 ? 0.513 5.066 -13.628 1.00 90.25 85 GLU A CA 1
ATOM 649 C C . GLU A 1 85 ? 1.231 5.419 -12.316 1.00 90.25 85 GLU A C 1
ATOM 651 O O . GLU A 1 85 ? 1.512 6.587 -12.052 1.00 90.25 85 GLU A O 1
ATOM 656 N N . MET A 1 86 ? 1.601 4.419 -11.511 1.00 89.69 86 MET A N 1
ATOM 657 C CA . MET A 1 86 ? 2.351 4.625 -10.268 1.00 89.69 86 MET A CA 1
ATOM 658 C C . MET A 1 86 ? 3.775 5.117 -10.491 1.00 89.69 86 MET A C 1
ATOM 660 O O . MET A 1 86 ? 4.201 6.045 -9.813 1.00 89.69 86 MET A O 1
ATOM 664 N N . LEU A 1 87 ? 4.510 4.515 -11.428 1.00 89.62 87 LEU A N 1
ATOM 665 C CA . LEU A 1 87 ? 5.878 4.939 -11.736 1.00 89.62 87 LEU A CA 1
ATOM 666 C C . LEU A 1 87 ? 5.922 6.365 -12.305 1.00 89.62 87 LEU A C 1
ATOM 668 O O . LEU A 1 87 ? 6.883 7.082 -12.065 1.00 89.62 87 LEU A O 1
ATOM 672 N N . GLN A 1 88 ? 4.883 6.786 -13.032 1.00 89.00 88 GLN A N 1
ATOM 673 C CA . GLN A 1 88 ? 4.781 8.142 -13.580 1.00 89.00 88 GLN A CA 1
ATOM 674 C C . GLN A 1 88 ? 4.342 9.179 -12.540 1.00 89.00 88 GLN A C 1
ATOM 676 O O . GLN A 1 88 ? 4.788 10.321 -12.586 1.00 89.00 88 GLN A O 1
ATOM 681 N N . SER A 1 89 ? 3.443 8.808 -11.625 1.00 88.56 89 SER A N 1
ATOM 682 C CA . SER A 1 89 ? 2.874 9.742 -10.643 1.00 88.56 89 SER A CA 1
ATOM 683 C C . SER A 1 89 ? 3.714 9.904 -9.378 1.00 88.56 89 SER A C 1
ATOM 685 O O . SER A 1 89 ? 3.603 10.930 -8.707 1.00 88.56 89 SER A O 1
ATOM 687 N N . ILE A 1 90 ? 4.540 8.914 -9.029 1.00 88.31 90 ILE A N 1
ATOM 688 C CA . ILE A 1 90 ? 5.258 8.876 -7.753 1.00 88.31 90 ILE A CA 1
ATOM 689 C C . ILE A 1 90 ? 6.761 9.053 -8.001 1.00 88.31 90 ILE A C 1
ATOM 691 O O . ILE A 1 90 ? 7.353 8.215 -8.681 1.00 88.31 90 ILE A O 1
ATOM 695 N N . PRO A 1 91 ? 7.406 10.071 -7.398 1.00 87.50 91 PRO A N 1
ATOM 696 C CA . PRO A 1 91 ? 8.847 10.279 -7.526 1.00 87.50 91 PRO A CA 1
ATOM 697 C C . PRO A 1 91 ? 9.656 9.041 -7.118 1.00 87.50 91 PRO A C 1
ATOM 699 O O . PRO A 1 91 ? 9.314 8.366 -6.142 1.00 87.50 91 PRO A O 1
ATOM 702 N N . GLU A 1 92 ? 10.747 8.750 -7.832 1.00 80.62 92 GLU A N 1
ATOM 703 C CA . GLU A 1 92 ? 11.602 7.582 -7.560 1.00 80.62 92 GLU A CA 1
ATOM 704 C C . GLU A 1 92 ? 12.249 7.637 -6.165 1.00 80.62 92 GLU A C 1
ATOM 706 O O . GLU A 1 92 ? 12.317 6.612 -5.482 1.00 80.62 92 GLU A O 1
ATOM 711 N N . ASP A 1 93 ? 12.613 8.839 -5.708 1.00 82.38 93 ASP A N 1
ATOM 712 C CA . ASP A 1 93 ? 13.271 9.082 -4.417 1.00 82.38 93 ASP A CA 1
ATOM 713 C C . ASP A 1 93 ? 12.357 8.845 -3.207 1.00 82.38 93 ASP A C 1
ATOM 715 O O . ASP A 1 93 ? 12.822 8.634 -2.083 1.00 82.38 93 ASP A O 1
ATOM 719 N N . LEU A 1 94 ? 11.036 8.866 -3.409 1.00 85.69 94 LEU A N 1
ATOM 720 C CA . LEU A 1 94 ? 10.096 8.710 -2.309 1.00 85.69 94 LEU A CA 1
ATOM 721 C C . LEU A 1 94 ? 10.044 7.245 -1.873 1.00 85.69 94 LEU A C 1
ATOM 723 O O . LEU A 1 94 ? 9.621 6.371 -2.635 1.00 85.69 94 LEU A O 1
ATOM 727 N N . SER A 1 95 ? 10.429 6.966 -0.626 1.00 86.94 95 SER A N 1
ATOM 728 C CA . SER A 1 95 ? 10.308 5.625 -0.044 1.00 86.94 95 SER A CA 1
ATOM 729 C C . SER A 1 95 ? 8.862 5.122 -0.105 1.00 86.94 95 SER A C 1
ATOM 731 O O . SER A 1 95 ? 7.916 5.884 0.100 1.00 86.94 95 SER A O 1
ATOM 733 N N . ARG A 1 96 ? 8.690 3.812 -0.332 1.00 86.75 96 ARG A N 1
ATOM 734 C CA . ARG A 1 96 ? 7.383 3.134 -0.310 1.00 86.75 96 ARG A CA 1
ATOM 735 C C . ARG A 1 96 ? 6.594 3.485 0.954 1.00 86.75 96 ARG A C 1
ATOM 737 O O . ARG A 1 96 ? 5.399 3.743 0.867 1.00 86.75 96 ARG A O 1
ATOM 744 N N . ASP A 1 97 ? 7.256 3.482 2.109 1.00 85.62 97 ASP A N 1
ATOM 745 C CA . ASP A 1 97 ? 6.601 3.727 3.401 1.00 85.62 97 ASP A CA 1
ATOM 746 C C . ASP A 1 97 ? 6.152 5.167 3.560 1.00 85.62 97 ASP A C 1
ATOM 748 O O . ASP A 1 97 ? 5.033 5.414 3.999 1.00 85.62 97 ASP A O 1
ATOM 752 N N . ALA A 1 98 ? 6.992 6.107 3.127 1.00 87.25 98 ALA A N 1
ATOM 753 C CA . ALA A 1 98 ? 6.651 7.521 3.125 1.00 87.25 98 ALA A CA 1
ATOM 754 C C . ALA A 1 98 ? 5.445 7.788 2.211 1.00 87.25 98 ALA A C 1
ATOM 756 O O . ALA A 1 98 ? 4.507 8.476 2.608 1.00 87.25 98 ALA A O 1
ATOM 757 N N . TRP A 1 99 ? 5.428 7.180 1.019 1.00 90.00 99 TRP A N 1
ATOM 758 C CA . TRP A 1 99 ? 4.288 7.264 0.109 1.00 90.00 99 TRP A CA 1
ATOM 759 C C . TRP A 1 99 ? 3.017 6.649 0.707 1.00 90.00 99 TRP A C 1
ATOM 761 O O . TRP A 1 99 ? 1.946 7.251 0.625 1.00 90.00 99 TRP A O 1
ATOM 771 N N . LEU A 1 100 ? 3.124 5.470 1.328 1.00 90.00 100 LEU A N 1
ATOM 772 C CA . LEU A 1 100 ? 1.990 4.772 1.932 1.00 90.00 100 LEU A CA 1
ATOM 773 C C . LEU A 1 100 ? 1.393 5.573 3.093 1.00 90.00 100 LEU A C 1
ATOM 775 O O . LEU A 1 100 ? 0.173 5.711 3.165 1.00 90.00 100 LEU A O 1
ATOM 779 N N . ALA A 1 101 ? 2.238 6.121 3.968 1.00 87.50 101 ALA A N 1
ATOM 780 C CA . ALA A 1 101 ? 1.815 6.954 5.087 1.00 87.50 101 ALA A CA 1
ATOM 781 C C . ALA A 1 101 ? 1.126 8.238 4.598 1.00 87.50 101 ALA A C 1
ATOM 783 O O . ALA A 1 101 ? 0.015 8.537 5.033 1.00 87.50 101 ALA A O 1
ATOM 784 N N . ALA A 1 102 ? 1.723 8.944 3.630 1.00 88.94 102 ALA A N 1
ATOM 785 C CA . ALA A 1 102 ? 1.141 10.156 3.052 1.00 88.94 102 ALA A CA 1
ATOM 786 C C . ALA A 1 102 ? -0.204 9.880 2.358 1.00 88.94 102 ALA A C 1
ATOM 788 O O . ALA A 1 102 ? -1.191 10.572 2.605 1.00 88.94 102 ALA A O 1
ATOM 789 N N . SER A 1 103 ? -0.268 8.825 1.542 1.00 89.69 103 SER A N 1
ATOM 790 C CA . SER A 1 103 ? -1.488 8.435 0.825 1.00 89.69 103 SER A CA 1
ATOM 791 C C . SER A 1 103 ? -2.595 8.004 1.784 1.00 89.69 103 SER A C 1
ATOM 793 O O . SER A 1 103 ? -3.766 8.320 1.574 1.00 89.69 103 SER A O 1
ATOM 795 N N . TRP A 1 104 ? -2.244 7.299 2.863 1.00 88.88 104 TRP A N 1
ATOM 796 C CA . TRP A 1 104 ? -3.214 6.905 3.877 1.00 88.88 104 TRP A CA 1
ATOM 797 C C . TRP A 1 104 ? -3.740 8.108 4.651 1.00 88.88 104 TRP A C 1
ATOM 799 O O . TRP A 1 104 ? -4.953 8.228 4.822 1.00 88.88 104 TRP A O 1
ATOM 809 N N . LYS A 1 105 ? -2.863 9.031 5.045 1.00 87.31 105 LYS A N 1
ATOM 810 C CA . LYS A 1 105 ? -3.258 10.280 5.695 1.00 87.31 105 LYS A CA 1
ATOM 811 C C . LYS A 1 105 ? -4.229 11.083 4.831 1.00 87.31 105 LYS A C 1
ATOM 813 O O . LYS A 1 105 ? -5.316 11.420 5.290 1.00 87.31 105 LYS A O 1
ATOM 818 N N . GLN A 1 106 ? -3.903 11.277 3.555 1.00 88.50 106 GLN A N 1
ATOM 819 C CA . GLN A 1 106 ? -4.784 11.959 2.606 1.00 88.50 106 GLN A CA 1
ATOM 820 C C . GLN A 1 106 ? -6.141 11.249 2.470 1.00 88.50 106 GLN A C 1
ATOM 822 O O . GLN A 1 106 ? -7.196 11.888 2.494 1.00 88.50 106 GLN A O 1
ATOM 827 N N . MET A 1 107 ? -6.140 9.916 2.358 1.00 86.31 107 MET A N 1
ATOM 828 C CA . MET A 1 107 ? -7.370 9.122 2.286 1.00 86.31 107 MET A CA 1
ATOM 829 C C . MET A 1 107 ? -8.218 9.263 3.560 1.00 86.31 107 MET A C 1
ATOM 831 O O . MET A 1 107 ? -9.446 9.290 3.480 1.00 86.31 107 MET A O 1
ATOM 835 N N . TRP A 1 108 ? -7.576 9.367 4.724 1.00 83.69 108 TRP A N 1
ATOM 836 C CA . TRP A 1 108 ? -8.233 9.535 6.018 1.00 83.69 108 TRP A CA 1
ATOM 837 C C . TRP A 1 108 ? -8.876 10.912 6.174 1.00 83.69 108 TRP A C 1
ATOM 839 O O . TRP A 1 108 ? -10.033 11.001 6.577 1.00 83.69 108 TRP A O 1
ATOM 849 N N . GLU A 1 109 ? -8.173 11.970 5.772 1.00 84.12 109 GLU A N 1
ATOM 850 C CA . GLU A 1 109 ? -8.705 13.336 5.749 1.00 84.12 109 GLU A CA 1
ATOM 851 C C . GLU A 1 109 ? -9.893 13.456 4.778 1.00 84.12 109 GLU A C 1
ATOM 853 O O . GLU A 1 109 ? -10.916 14.063 5.100 1.00 84.12 109 GLU A O 1
ATOM 858 N N . THR A 1 110 ? -9.807 12.794 3.619 1.00 84.19 110 THR A N 1
ATOM 859 C CA . THR A 1 110 ? -10.859 12.813 2.587 1.00 84.19 110 THR A CA 1
ATOM 860 C C . THR A 1 110 ? -12.118 12.043 3.002 1.00 84.19 110 THR A C 1
ATOM 862 O O . THR A 1 110 ? -13.218 12.380 2.567 1.00 84.19 110 THR A O 1
ATOM 865 N N . ALA A 1 111 ? -11.998 11.024 3.863 1.00 76.94 111 ALA A N 1
ATOM 866 C CA . ALA A 1 111 ? -13.139 10.239 4.347 1.00 76.94 111 ALA A CA 1
ATOM 867 C C . ALA A 1 111 ? -14.128 11.054 5.213 1.00 76.94 111 ALA A C 1
ATOM 869 O O . ALA A 1 111 ? -15.235 10.583 5.486 1.00 76.94 111 ALA A O 1
ATOM 870 N N . GLY A 1 112 ? -13.760 12.283 5.598 1.00 68.25 112 GLY A N 1
ATOM 871 C CA . GLY A 1 112 ? -14.623 13.245 6.277 1.00 68.25 112 GLY A CA 1
ATOM 872 C C . GLY A 1 112 ? -14.803 12.972 7.777 1.00 68.25 112 GLY A C 1
ATOM 873 O O . GLY A 1 112 ? -14.423 11.910 8.274 1.00 68.25 112 GLY A O 1
ATOM 874 N N . PRO A 1 113 ? -15.394 13.923 8.531 1.00 63.81 113 PRO A N 1
ATOM 875 C CA . PRO A 1 113 ? -15.460 13.905 9.994 1.00 63.81 113 PRO A CA 1
ATOM 876 C C . PRO A 1 113 ? -16.374 12.797 10.543 1.00 63.81 113 PRO A C 1
ATOM 878 O O . PRO A 1 113 ? -17.534 13.005 10.891 1.00 63.81 113 PRO A O 1
ATOM 881 N N . SER A 1 114 ? -15.829 11.591 10.673 1.00 67.94 114 SER A N 1
ATOM 882 C CA . SER A 1 114 ? -16.383 10.518 11.493 1.00 67.94 114 SER A CA 1
ATOM 883 C C . SER A 1 114 ? -16.119 10.763 12.988 1.00 67.94 114 SER A C 1
ATOM 885 O O . SER A 1 114 ? -15.182 11.458 13.380 1.00 67.94 114 SER A O 1
ATOM 887 N N . ARG A 1 115 ? -16.919 10.149 13.871 1.00 65.06 115 ARG A N 1
ATOM 888 C CA . ARG A 1 115 ? -16.757 10.267 15.339 1.00 65.06 115 ARG A CA 1
ATOM 889 C C . ARG A 1 115 ? -15.369 9.816 15.834 1.00 65.06 115 ARG A C 1
ATOM 891 O O . ARG A 1 115 ? -14.958 10.232 16.912 1.00 65.06 115 ARG A O 1
ATOM 898 N N . ILE A 1 116 ? -14.661 8.998 15.050 1.00 73.62 116 ILE A N 1
ATOM 899 C CA . ILE A 1 116 ? -13.361 8.397 15.387 1.00 73.62 116 ILE A CA 1
ATOM 900 C C . ILE A 1 116 ? -12.191 9.349 15.108 1.00 73.62 116 ILE A C 1
ATOM 902 O O . ILE A 1 116 ? -11.202 9.307 15.833 1.00 73.62 116 ILE A O 1
ATOM 906 N N . LEU A 1 117 ? -12.329 10.278 14.154 1.00 70.31 117 LEU A N 1
ATOM 907 C CA . LEU A 1 117 ? -11.323 11.320 13.888 1.00 70.31 117 LEU A CA 1
ATOM 908 C C . LEU A 1 117 ? -11.026 12.204 15.107 1.00 70.31 117 LEU A C 1
ATOM 910 O O . LEU A 1 117 ? -9.951 12.778 15.211 1.00 70.31 117 LEU A O 1
ATOM 914 N N . ARG A 1 118 ? -11.956 12.280 16.069 1.00 75.62 118 ARG A N 1
ATOM 915 C CA . ARG A 1 118 ? -11.742 12.982 17.347 1.00 75.62 118 ARG A CA 1
ATOM 916 C C . ARG A 1 118 ? -10.666 12.331 18.215 1.00 75.62 118 ARG A C 1
ATOM 918 O O . ARG A 1 118 ? -10.093 13.001 19.064 1.00 75.62 118 ARG A O 1
ATOM 925 N N . TYR A 1 119 ? -10.452 11.032 18.037 1.00 77.12 119 TYR A N 1
ATOM 926 C CA . TYR A 1 119 ? -9.543 10.232 18.851 1.00 77.12 119 TYR A CA 1
ATOM 927 C C . TYR A 1 119 ? -8.265 9.866 18.095 1.00 77.12 119 TYR A C 1
ATOM 929 O O . TYR A 1 119 ? -7.226 9.700 18.721 1.00 77.12 119 TYR A O 1
ATOM 937 N N . ILE A 1 120 ? -8.332 9.754 16.764 1.00 78.69 120 ILE A N 1
ATOM 938 C CA . ILE A 1 120 ? -7.205 9.354 15.915 1.00 78.69 120 ILE A CA 1
ATOM 939 C C . ILE A 1 120 ? -6.948 10.460 14.894 1.00 78.69 120 ILE A C 1
ATOM 941 O O . ILE A 1 120 ? -7.691 10.603 13.920 1.00 78.69 120 ILE A O 1
ATOM 945 N N . GLN A 1 121 ? -5.896 11.239 15.153 1.00 74.06 121 GLN A N 1
ATOM 946 C CA . GLN A 1 121 ? -5.493 12.372 14.317 1.00 74.06 121 GLN A CA 1
ATOM 947 C C . GLN A 1 121 ? -4.696 11.915 13.092 1.00 74.06 121 GLN A C 1
ATOM 949 O O . GLN A 1 121 ? -4.995 12.346 11.983 1.00 74.06 121 GLN A O 1
ATOM 954 N N . ASP A 1 122 ? -3.737 11.003 13.275 1.00 76.75 122 ASP A N 1
ATOM 955 C CA . ASP A 1 122 ? -2.939 10.440 12.185 1.00 76.75 122 ASP A CA 1
ATOM 956 C C . ASP A 1 122 ? -2.911 8.907 12.292 1.00 76.75 122 ASP A C 1
ATOM 958 O O . ASP A 1 122 ? -2.366 8.367 13.256 1.00 76.75 122 ASP A O 1
ATOM 962 N N . PRO A 1 123 ? -3.529 8.178 11.348 1.00 76.12 123 PRO A N 1
ATOM 963 C CA . PRO A 1 123 ? -3.527 6.725 11.380 1.00 76.12 123 PRO A CA 1
ATOM 964 C C . PRO A 1 123 ? -2.208 6.129 10.855 1.00 76.12 123 PRO A C 1
ATOM 966 O O . PRO A 1 123 ? -1.922 4.968 11.137 1.00 76.12 123 PRO A O 1
ATOM 969 N N . GLY A 1 124 ? -1.406 6.900 10.107 1.00 67.62 124 GLY A N 1
ATOM 970 C CA . GLY A 1 124 ? -0.159 6.450 9.485 1.00 67.62 124 GLY A CA 1
ATOM 971 C C . GLY A 1 124 ? 1.078 6.566 10.378 1.00 67.62 124 GLY A C 1
ATOM 972 O O . GLY A 1 124 ? 2.105 5.977 10.047 1.00 67.62 124 GLY A O 1
ATOM 973 N N . ASP A 1 125 ? 0.977 7.265 11.510 1.00 66.62 125 ASP A N 1
ATOM 974 C CA . ASP A 1 125 ? 2.087 7.524 12.443 1.00 66.62 125 ASP A CA 1
ATOM 975 C C . ASP A 1 125 ? 2.714 6.225 12.999 1.00 66.62 125 ASP A C 1
ATOM 977 O O . ASP A 1 125 ? 3.920 6.129 13.215 1.00 66.62 125 ASP A O 1
ATOM 981 N N . GLY A 1 126 ? 1.918 5.154 13.112 1.00 59.34 126 GLY A N 1
ATOM 982 C CA . GLY A 1 126 ? 2.382 3.827 13.536 1.00 59.34 126 GLY A CA 1
ATOM 983 C C . GLY A 1 126 ? 3.130 3.003 12.475 1.00 59.34 126 GLY A C 1
ATOM 984 O O . GLY A 1 126 ? 3.589 1.905 12.787 1.00 59.34 126 GLY A O 1
ATOM 985 N N . LEU A 1 127 ? 3.248 3.479 11.227 1.00 55.06 127 LEU A N 1
ATOM 986 C CA . LEU A 1 127 ? 3.946 2.764 10.143 1.00 55.06 127 LEU A CA 1
ATOM 987 C C . LEU A 1 127 ? 5.458 3.044 10.085 1.00 55.06 127 LEU A C 1
ATOM 989 O O . LEU A 1 127 ? 6.158 2.410 9.291 1.00 55.06 127 LEU A O 1
ATOM 993 N N . LEU A 1 128 ? 5.981 3.962 10.904 1.00 42.97 128 LEU A N 1
ATOM 994 C CA . LEU A 1 128 ? 7.421 4.194 11.022 1.00 42.97 128 LEU A CA 1
ATOM 995 C C . LEU A 1 128 ? 8.072 3.128 11.928 1.00 42.97 128 LEU A C 1
ATOM 997 O O . LEU A 1 128 ? 7.532 2.798 12.988 1.00 42.97 128 LEU A O 1
ATOM 1001 N N . PRO A 1 129 ? 9.236 2.565 11.548 1.00 37.97 129 PRO A N 1
ATOM 1002 C CA . PRO A 1 129 ? 9.889 1.533 12.335 1.00 37.97 129 PRO A CA 1
ATOM 1003 C C . PRO A 1 129 ? 10.486 2.151 13.600 1.00 37.97 129 PRO A C 1
ATOM 1005 O O . PRO A 1 129 ? 11.539 2.781 13.567 1.00 37.97 129 PRO A O 1
ATOM 1008 N N . GLY A 1 130 ? 9.808 1.924 14.723 1.00 40.72 130 GLY A N 1
ATOM 1009 C CA . GLY A 1 130 ? 10.350 2.173 16.052 1.00 40.72 130 GLY A CA 1
ATOM 1010 C C . GLY A 1 130 ? 9.630 3.257 16.832 1.00 40.72 130 GLY A C 1
ATOM 1011 O O . GLY A 1 130 ? 10.240 4.262 17.155 1.00 40.72 130 GLY A O 1
ATOM 1012 N N . LEU A 1 131 ? 8.376 3.022 17.220 1.00 36.69 131 LEU A N 1
ATOM 1013 C CA . LEU A 1 131 ? 7.882 3.427 18.537 1.00 36.69 131 LEU A CA 1
ATOM 1014 C C . LEU A 1 131 ? 6.533 2.749 18.809 1.00 36.69 131 LEU A C 1
ATOM 1016 O O . LEU A 1 131 ? 5.477 3.186 18.367 1.00 36.69 131 LEU A O 1
ATOM 1020 N N . VAL A 1 132 ? 6.560 1.716 19.651 1.00 46.38 132 VAL A N 1
ATOM 1021 C CA . VAL A 1 132 ? 5.505 1.581 20.657 1.00 46.38 132 VAL A CA 1
ATOM 1022 C C . VAL A 1 132 ? 5.604 2.845 21.508 1.00 46.38 132 VAL A C 1
ATOM 1024 O O . VAL A 1 132 ? 6.450 2.912 22.393 1.00 46.38 132 VAL A O 1
ATOM 1027 N N . ARG A 1 133 ? 4.811 3.878 21.219 1.00 37.75 133 ARG A N 1
ATOM 1028 C CA . ARG A 1 133 ? 4.524 4.960 22.170 1.00 37.75 133 ARG A CA 1
ATOM 1029 C C . ARG A 1 133 ? 3.218 5.635 21.809 1.00 37.75 133 ARG A C 1
ATOM 1031 O O . ARG A 1 133 ? 3.094 6.313 20.802 1.00 37.75 133 ARG A O 1
ATOM 1038 N N . GLY A 1 134 ? 2.273 5.443 22.712 1.00 31.59 134 GLY A N 1
ATOM 1039 C CA . GLY A 1 134 ? 0.952 6.042 22.673 1.00 31.59 134 GLY A CA 1
ATOM 1040 C C . GLY A 1 134 ? 0.001 5.264 23.565 1.00 31.59 134 GLY A C 1
ATOM 1041 O O . GLY A 1 134 ? -1.065 4.886 23.112 1.00 31.59 134 GLY A O 1
ATOM 1042 N N . ASN A 1 135 ? 0.424 5.005 24.809 1.00 33.41 135 ASN A N 1
ATOM 1043 C CA . ASN A 1 135 ? -0.365 4.422 25.895 1.00 33.41 135 ASN A CA 1
ATOM 1044 C C . ASN A 1 135 ? -0.938 3.003 25.667 1.00 33.41 135 ASN A C 1
ATOM 1046 O O . ASN A 1 135 ? -1.949 2.845 24.990 1.00 33.41 135 ASN A O 1
ATOM 1050 N N . PRO A 1 136 ? -0.442 1.971 26.381 1.00 33.34 136 PRO A N 1
ATOM 1051 C CA . PRO A 1 136 ? -1.194 0.725 26.570 1.00 33.34 136 PRO A CA 1
ATOM 1052 C C . PRO A 1 136 ? -2.464 0.909 27.431 1.00 33.34 136 PRO A C 1
ATOM 1054 O O . PRO A 1 136 ? -3.098 -0.067 27.816 1.00 33.34 136 PRO A O 1
ATOM 1057 N N . SER A 1 137 ? -2.877 2.146 27.723 1.00 32.12 137 SER A N 1
ATOM 1058 C CA . SER A 1 137 ? -4.108 2.469 28.435 1.00 32.12 137 SER A CA 1
ATOM 1059 C C . SER A 1 137 ? -5.260 2.871 27.502 1.00 32.12 137 SER A C 1
ATOM 1061 O O . SER A 1 137 ? -5.991 3.818 27.769 1.00 32.12 137 SER A O 1
ATOM 1063 N N . LEU A 1 138 ? -5.547 2.053 26.487 1.00 36.66 138 LEU A N 1
ATOM 1064 C CA . LEU A 1 138 ? -6.915 1.533 26.436 1.00 36.66 138 LEU A CA 1
ATOM 1065 C C . LEU A 1 138 ? -6.960 0.387 27.442 1.00 36.66 138 LEU A C 1
ATOM 1067 O O . LEU A 1 138 ? -6.949 -0.785 27.079 1.00 36.66 138 LEU A O 1
ATOM 1071 N N . VAL A 1 139 ? -6.946 0.749 28.730 1.00 34.34 139 VAL A N 1
ATOM 1072 C CA . VAL A 1 139 ? -7.314 -0.193 29.774 1.00 34.34 139 VAL A CA 1
ATOM 1073 C C . VAL A 1 139 ? -8.775 -0.500 29.484 1.00 34.34 139 VAL A C 1
ATOM 1075 O O . VAL A 1 139 ? -9.662 0.316 29.741 1.00 34.34 139 VAL A O 1
ATOM 1078 N N . LEU A 1 140 ? -9.007 -1.650 28.855 1.00 35.56 140 LEU A N 1
ATOM 1079 C CA . LEU A 1 140 ? -10.263 -2.371 28.946 1.00 35.56 140 LEU A CA 1
ATOM 1080 C C . LEU A 1 140 ? -10.431 -2.667 30.437 1.00 35.56 140 LEU A C 1
ATOM 1082 O O . LEU A 1 140 ? -9.993 -3.702 30.924 1.00 35.56 140 LEU A O 1
ATOM 1086 N N . ASN A 1 141 ? -10.940 -1.686 31.185 1.00 30.80 141 ASN A N 1
ATOM 1087 C CA . ASN A 1 141 ? -11.279 -1.876 32.581 1.00 30.80 141 ASN A CA 1
ATOM 1088 C C . ASN A 1 141 ? -12.415 -2.892 32.599 1.00 30.80 141 ASN A C 1
ATOM 1090 O O . ASN A 1 141 ? -13.556 -2.587 32.241 1.00 30.80 141 ASN A O 1
ATOM 1094 N N . GLU A 1 142 ? -12.062 -4.117 32.969 1.00 41.47 142 GLU A N 1
ATOM 1095 C CA . GLU A 1 142 ? -13.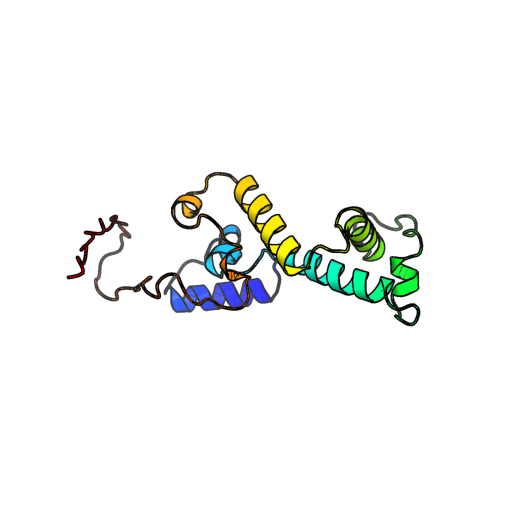015 -5.093 33.452 1.00 41.47 142 GLU A CA 1
ATOM 1096 C C . GLU A 1 142 ? -13.706 -4.541 34.706 1.00 41.47 142 GLU A C 1
ATOM 1098 O O . GLU A 1 142 ? -13.109 -3.823 35.508 1.00 41.47 142 GLU A O 1
ATOM 1103 N N . HIS A 1 143 ? -14.974 -4.929 34.849 1.00 32.25 143 HIS A N 1
ATOM 1104 C CA . HIS A 1 143 ? -15.933 -4.574 35.899 1.00 32.25 143 HIS A CA 1
ATOM 1105 C C . HIS A 1 143 ? -16.589 -3.190 35.712 1.00 32.25 143 HIS A C 1
ATOM 1107 O O . HIS A 1 143 ? -16.027 -2.139 35.979 1.00 32.25 143 HIS A O 1
ATOM 1113 N N . THR A 1 144 ? -17.854 -3.108 35.298 1.00 29.58 144 THR A N 1
ATOM 1114 C CA . THR A 1 144 ? -18.992 -3.701 36.011 1.00 29.58 144 THR A CA 1
ATOM 1115 C C . THR A 1 144 ? -20.238 -3.806 35.125 1.00 29.58 144 THR A C 1
ATOM 1117 O O . THR A 1 144 ? -20.444 -3.061 34.170 1.00 29.58 144 THR A O 1
ATOM 1120 N N . SER A 1 145 ? -21.078 -4.773 35.482 1.00 38.62 145 SER A N 1
ATOM 1121 C CA . SER A 1 145 ? -22.413 -5.054 34.965 1.00 38.62 145 SER A CA 1
ATOM 1122 C C . SER A 1 145 ? -23.296 -3.810 34.817 1.00 38.62 145 SER A C 1
ATOM 1124 O O . SER A 1 145 ? -23.856 -3.321 35.794 1.00 38.62 145 SER A O 1
ATOM 1126 N N . SER A 1 146 ? -23.462 -3.312 33.597 1.00 38.16 146 SER A N 1
ATOM 1127 C CA . SER A 1 146 ? -24.713 -2.750 33.060 1.00 38.16 146 SER A CA 1
ATOM 1128 C C . SER A 1 146 ? -24.415 -2.101 31.713 1.00 38.16 146 SER A C 1
ATOM 1130 O O . SER A 1 146 ? -23.537 -1.253 31.571 1.00 38.16 146 SER A O 1
ATOM 1132 N N . GLY A 1 147 ? -25.120 -2.559 30.680 1.00 41.09 147 GLY A N 1
ATOM 1133 C CA . GLY A 1 147 ? -24.913 -2.113 29.311 1.00 41.09 147 GLY A CA 1
ATOM 1134 C C . GLY A 1 147 ? -25.259 -0.640 29.129 1.00 41.09 147 GLY A C 1
ATOM 1135 O O . GLY A 1 147 ? -26.419 -0.308 28.929 1.00 41.09 147 GLY A O 1
ATOM 1136 N N . CYS A 1 148 ? -24.254 0.234 29.155 1.00 31.39 148 CYS A N 1
ATOM 1137 C CA . CYS A 1 148 ? -24.262 1.511 28.444 1.00 31.39 148 CYS A CA 1
ATOM 1138 C C . CYS A 1 148 ? -22.852 2.121 28.466 1.00 31.39 148 CYS A C 1
ATOM 1140 O O . CYS A 1 148 ? -22.389 2.596 29.500 1.00 31.39 148 CYS A O 1
ATOM 1142 N N . LEU A 1 149 ? -22.157 2.118 27.324 1.00 33.75 149 LEU A N 1
ATOM 1143 C CA . LEU A 1 149 ? -20.849 2.766 27.188 1.00 33.75 149 LEU A CA 1
ATOM 1144 C C . LEU A 1 149 ? -21.020 4.291 27.283 1.00 33.75 149 LEU A C 1
ATOM 1146 O O . LEU A 1 149 ? -21.448 4.935 26.323 1.00 33.75 149 LEU A O 1
ATOM 1150 N N . LYS A 1 150 ? -20.672 4.878 28.431 1.00 31.58 150 LYS A N 1
ATOM 1151 C CA . LYS A 1 150 ? -20.449 6.322 28.574 1.00 31.58 150 LYS A CA 1
ATOM 1152 C C . LYS A 1 150 ? -18.947 6.595 28.521 1.00 31.58 150 LYS A C 1
ATOM 1154 O O . LYS A 1 150 ? -18.191 6.066 29.324 1.00 31.58 150 LYS A O 1
ATOM 1159 N N . LEU A 1 151 ? -18.532 7.427 27.568 1.00 33.75 151 LEU A N 1
ATOM 1160 C CA . LEU A 1 151 ? -17.169 7.949 27.465 1.00 33.75 151 LEU A CA 1
ATOM 1161 C C . LEU A 1 151 ? -17.109 9.265 28.247 1.00 33.75 151 LEU A C 1
ATOM 1163 O O . LEU A 1 151 ? -17.717 10.247 27.821 1.00 33.75 151 LEU A O 1
ATOM 1167 N N . THR A 1 152 ? -16.409 9.292 29.377 1.00 32.12 152 THR A N 1
ATOM 1168 C CA . THR A 1 152 ? -16.068 10.535 30.082 1.00 32.12 152 THR A CA 1
ATOM 1169 C C . THR A 1 152 ? -14.636 10.958 29.731 1.00 32.12 152 THR A C 1
ATOM 1171 O O . THR A 1 152 ? -13.750 10.107 29.655 1.00 32.12 152 THR A O 1
ATOM 1174 N N . PRO A 1 153 ? -14.377 12.254 29.485 1.00 28.91 153 PRO A N 1
ATOM 1175 C CA . PRO A 1 153 ? -13.024 12.750 29.269 1.00 28.91 153 PRO A CA 1
ATOM 1176 C C . PRO A 1 153 ? -12.274 12.846 30.607 1.00 28.91 153 PRO A C 1
ATOM 1178 O O . PRO A 1 153 ? -12.764 13.460 31.554 1.00 28.91 153 PRO A O 1
ATOM 1181 N N . VAL A 1 154 ? -11.079 12.254 30.682 1.00 36.78 154 VAL A N 1
ATOM 1182 C CA . VAL A 1 154 ? -10.156 12.436 31.812 1.00 36.78 154 VAL A CA 1
ATOM 1183 C C . VAL A 1 154 ? -9.353 13.714 31.571 1.00 36.78 154 VAL A C 1
ATOM 1185 O O . VAL A 1 154 ? -8.584 13.807 30.617 1.00 36.78 154 VAL A O 1
ATOM 1188 N N . VAL A 1 155 ? -9.558 14.711 32.431 1.00 33.75 155 VAL A N 1
ATOM 1189 C CA . VAL A 1 155 ? -8.753 15.936 32.495 1.00 33.75 155 VAL A CA 1
ATOM 1190 C C . VAL A 1 155 ? -7.399 15.579 33.112 1.00 33.75 155 VAL A C 1
ATOM 1192 O O . VAL A 1 155 ? -7.337 15.131 34.255 1.00 33.75 155 VAL A O 1
ATOM 1195 N N . ALA A 1 156 ? -6.314 15.746 32.354 1.00 34.72 156 ALA A N 1
ATOM 1196 C CA . ALA A 1 156 ? -4.958 15.496 32.831 1.00 34.72 156 ALA A CA 1
ATOM 1197 C C . ALA A 1 156 ? -4.462 16.684 33.675 1.00 34.72 156 ALA A C 1
ATOM 1199 O O . ALA A 1 156 ? -4.267 17.784 33.159 1.00 34.72 156 ALA A O 1
ATOM 1200 N N . ALA A 1 157 ? -4.252 16.461 34.973 1.00 31.36 157 ALA A N 1
ATOM 1201 C CA . ALA A 1 157 ? -3.570 17.397 35.860 1.00 31.36 157 ALA A CA 1
ATOM 1202 C C . ALA A 1 157 ? -2.048 17.289 35.652 1.00 31.36 157 ALA A C 1
ATOM 1204 O O . ALA A 1 157 ? -1.442 16.264 35.964 1.00 31.36 157 ALA A O 1
ATOM 1205 N N . GLY A 1 158 ? -1.429 18.339 35.107 1.00 30.17 158 GLY A N 1
ATOM 1206 C CA . GLY A 1 158 ? 0.023 18.432 34.950 1.00 30.17 158 GLY A CA 1
ATOM 1207 C C . GLY A 1 158 ? 0.722 18.678 36.289 1.00 30.17 158 GLY A C 1
ATOM 1208 O O . GLY A 1 158 ? 0.372 19.614 37.002 1.00 30.17 158 GLY A O 1
ATOM 1209 N N . HIS A 1 159 ? 1.729 17.866 36.613 1.00 30.41 159 HIS A N 1
ATOM 1210 C CA . HIS A 1 159 ? 2.702 18.175 37.661 1.00 30.41 159 HIS A CA 1
ATOM 1211 C C . HIS A 1 159 ? 4.029 18.580 37.013 1.00 30.41 159 HIS A C 1
ATOM 1213 O O . HIS A 1 159 ? 4.641 17.818 36.268 1.00 30.41 159 HIS A O 1
ATOM 1219 N N . SER A 1 160 ? 4.418 19.825 37.287 1.00 29.47 160 SER A N 1
ATOM 1220 C CA . SER A 1 160 ? 5.657 20.479 36.872 1.00 29.47 160 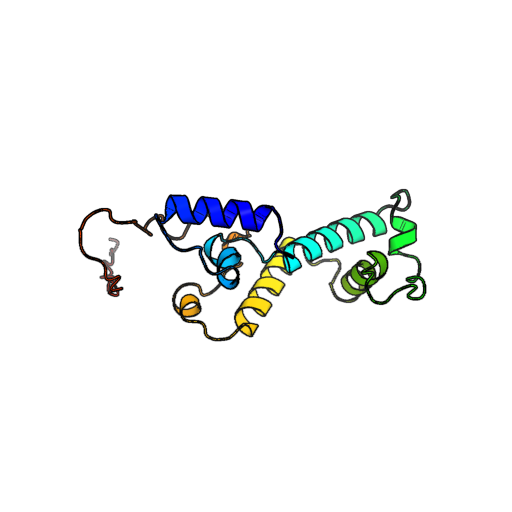SER A CA 1
ATOM 1221 C C . SER A 1 160 ? 6.762 20.161 37.882 1.00 29.47 160 SER A C 1
ATOM 1223 O O . SER A 1 160 ? 6.577 20.399 39.075 1.00 29.47 160 SER A O 1
ATOM 1225 N N . TYR A 1 161 ? 7.905 19.643 37.426 1.00 31.62 161 TYR A N 1
ATOM 1226 C CA . TYR A 1 161 ? 9.102 19.488 38.257 1.00 31.62 161 TYR A CA 1
ATOM 1227 C C . TYR A 1 161 ? 10.081 20.633 37.960 1.00 31.62 161 TYR A C 1
ATOM 1229 O O . TYR A 1 161 ? 10.603 20.744 36.852 1.00 31.62 161 TYR A O 1
ATOM 1237 N N . LYS A 1 162 ? 10.312 21.490 38.965 1.00 32.31 162 LYS A N 1
ATOM 1238 C CA . LYS A 1 162 ? 11.397 22.483 39.012 1.00 32.31 162 LYS A CA 1
ATOM 1239 C C . LYS A 1 162 ? 12.703 21.782 39.405 1.00 32.31 162 LYS A C 1
ATOM 1241 O O . LYS A 1 162 ? 12.725 21.085 40.416 1.00 32.31 162 LYS A O 1
ATOM 1246 N N . GLY A 1 163 ? 13.765 21.988 38.629 1.00 36.12 163 GLY A N 1
ATOM 1247 C CA . GLY A 1 163 ? 15.138 21.657 39.020 1.00 36.12 163 GLY A CA 1
ATOM 1248 C C . GLY A 1 163 ? 15.765 22.799 39.825 1.00 36.12 163 GLY A C 1
ATOM 1249 O O . GLY A 1 163 ? 15.564 23.963 39.476 1.00 36.12 163 GLY A O 1
ATOM 1250 N N . ASN A 1 164 ? 16.478 22.435 40.893 1.00 34.62 164 ASN A N 1
ATOM 1251 C CA . ASN A 1 164 ? 17.515 23.238 41.545 1.00 34.62 164 ASN A CA 1
ATOM 1252 C C . ASN A 1 164 ? 18.875 22.815 40.991 1.00 34.62 164 ASN A C 1
ATOM 1254 O O . ASN A 1 164 ? 19.020 21.598 40.727 1.00 34.62 164 ASN A O 1
#

pLDDT: mean 71.54, std 21.46, range [28.91, 92.69]